Protein AF-A0A4Q0Q409-F1 (afdb_monomer_lite)

Radius of gyration: 13.83 Å; chains: 1; bounding box: 30×22×37 Å

Sequence (62 aa):
MITEPAIFEEYRIKVGPMIDKYGGRYLTKGNAHQFPEGGHWEPQRVVVIEFPDQHSLAAWHN

Secondary structure (DSSP, 8-state):
--S-HHHHHHHHHHHHHHHHHTT-EE---TT----TT--S---S----EE-SSHHHHHHHH-

pLDDT: mean 74.22, std 6.58, range [52.5, 84.81]

Structure (mmCIF, N/CA/C/O backbone):
data_AF-A0A4Q0Q409-F1
#
_entry.id   AF-A0A4Q0Q409-F1
#
loop_
_atom_site.group_PDB
_atom_site.id
_atom_site.type_symbol
_atom_site.label_atom_id
_atom_site.label_alt_id
_atom_site.label_comp_id
_atom_site.label_asym_id
_atom_site.label_entity_id
_atom_site.label_seq_id
_atom_site.pdbx_PDB_ins_code
_atom_site.Cartn_x
_atom_site.Cartn_y
_atom_site.Cartn_z
_atom_site.occupancy
_atom_site.B_iso_or_equiv
_atom_site.auth_seq_id
_atom_site.auth_comp_id
_atom_site.auth_asym_id
_atom_site.auth_atom_id
_atom_site.pdbx_PDB_model_num
ATOM 1 N N . MET A 1 1 ? 10.441 0.947 -12.405 1.00 52.50 1 MET A N 1
ATOM 2 C CA . MET A 1 1 ? 11.778 0.455 -12.022 1.00 52.50 1 MET A CA 1
ATOM 3 C C . MET A 1 1 ? 12.020 0.807 -10.566 1.00 52.50 1 MET A C 1
ATOM 5 O O . MET A 1 1 ? 11.874 1.968 -10.211 1.00 52.50 1 MET A O 1
ATOM 9 N N . ILE A 1 2 ? 12.288 -0.180 -9.711 1.00 58.84 2 ILE A N 1
ATOM 10 C CA . ILE A 1 2 ? 12.716 0.093 -8.335 1.00 58.84 2 ILE A CA 1
ATOM 11 C C . ILE A 1 2 ? 14.182 0.483 -8.437 1.00 58.84 2 ILE A C 1
ATOM 13 O O . ILE A 1 2 ? 15.003 -0.344 -8.821 1.00 58.84 2 ILE A O 1
ATOM 17 N N . THR A 1 3 ? 14.480 1.747 -8.172 1.00 68.38 3 THR A N 1
ATOM 18 C CA . THR A 1 3 ? 15.830 2.301 -8.300 1.00 68.38 3 THR A CA 1
ATOM 19 C C . THR A 1 3 ? 16.797 1.635 -7.323 1.00 68.38 3 THR A C 1
ATOM 21 O O . THR A 1 3 ? 17.938 1.371 -7.682 1.00 68.38 3 THR A O 1
ATOM 24 N N . GLU A 1 4 ? 16.317 1.286 -6.124 1.00 74.62 4 GLU A N 1
ATOM 25 C CA . GLU A 1 4 ? 17.114 0.690 -5.048 1.00 74.62 4 GLU A CA 1
ATOM 26 C C . GLU A 1 4 ? 16.357 -0.480 -4.388 1.00 74.62 4 GLU A C 1
ATOM 28 O O . GLU A 1 4 ? 15.526 -0.277 -3.496 1.00 74.62 4 GLU A O 1
ATOM 33 N N . PRO A 1 5 ? 16.600 -1.729 -4.825 1.00 71.50 5 PRO A N 1
ATOM 34 C CA . PRO A 1 5 ? 15.844 -2.894 -4.363 1.00 71.50 5 PRO A CA 1
ATOM 35 C C . PRO A 1 5 ? 16.012 -3.174 -2.863 1.00 71.50 5 PRO A C 1
ATOM 37 O O . PRO A 1 5 ? 15.059 -3.621 -2.229 1.00 71.50 5 PRO A O 1
ATOM 40 N N . ALA A 1 6 ? 17.175 -2.858 -2.284 1.00 72.69 6 ALA A N 1
ATOM 41 C CA . ALA A 1 6 ? 17.448 -3.047 -0.858 1.00 72.69 6 ALA A CA 1
ATOM 42 C C . ALA A 1 6 ? 16.607 -2.113 0.032 1.00 72.69 6 ALA A C 1
ATOM 44 O O . ALA A 1 6 ? 15.988 -2.561 0.993 1.00 72.69 6 ALA A O 1
ATOM 45 N N . ILE A 1 7 ? 16.504 -0.831 -0.335 1.00 74.19 7 ILE A N 1
ATOM 46 C CA . ILE A 1 7 ? 15.679 0.151 0.389 1.00 74.19 7 ILE A CA 1
ATOM 47 C C . ILE A 1 7 ? 14.198 -0.211 0.267 1.00 74.19 7 ILE A C 1
ATOM 49 O O . ILE A 1 7 ? 13.436 -0.125 1.231 1.00 74.19 7 ILE A O 1
ATOM 53 N N . PHE A 1 8 ? 13.788 -0.667 -0.915 1.00 69.75 8 PHE A N 1
ATOM 54 C CA . PHE A 1 8 ? 12.421 -1.110 -1.141 1.00 69.75 8 PHE A CA 1
ATOM 55 C C . PHE A 1 8 ? 12.057 -2.342 -0.295 1.00 69.75 8 PHE A C 1
ATOM 57 O O . PHE A 1 8 ? 10.937 -2.435 0.211 1.00 69.75 8 PHE A O 1
ATOM 64 N N . GLU A 1 9 ? 12.970 -3.302 -0.149 1.00 74.56 9 GLU A N 1
ATOM 65 C CA . GLU A 1 9 ? 12.738 -4.482 0.684 1.00 74.56 9 GLU A CA 1
ATOM 66 C C . GLU A 1 9 ? 12.600 -4.106 2.161 1.00 74.56 9 GLU A C 1
ATOM 68 O O . GLU A 1 9 ? 11.656 -4.550 2.818 1.00 74.56 9 GLU A O 1
ATOM 73 N N . GLU A 1 10 ? 13.450 -3.208 2.654 1.00 76.88 10 GLU A N 1
ATOM 74 C CA . GLU A 1 10 ? 13.365 -2.709 4.027 1.00 76.88 10 GLU A CA 1
ATOM 75 C C . GLU A 1 10 ? 12.053 -1.941 4.281 1.00 76.88 10 GLU A C 1
ATOM 77 O O . GLU A 1 10 ? 11.376 -2.157 5.291 1.00 76.88 10 GLU A O 1
ATOM 82 N N . TYR A 1 11 ? 11.633 -1.107 3.322 1.00 75.31 11 TYR A N 1
ATOM 83 C CA . TYR A 1 11 ? 10.328 -0.441 3.337 1.00 75.31 11 TYR A CA 1
ATOM 84 C C . TYR A 1 11 ? 9.180 -1.455 3.369 1.00 75.31 11 TYR A C 1
ATOM 86 O O . TYR A 1 11 ? 8.271 -1.339 4.190 1.00 75.31 11 TYR A O 1
ATOM 94 N N . ARG A 1 12 ? 9.239 -2.500 2.535 1.00 73.12 12 ARG A N 1
ATOM 95 C CA . ARG A 1 12 ? 8.217 -3.553 2.489 1.00 73.12 12 ARG A CA 1
ATOM 96 C C . ARG A 1 12 ? 8.105 -4.303 3.818 1.00 73.12 12 ARG A C 1
ATOM 98 O O . ARG A 1 12 ? 6.987 -4.598 4.244 1.00 73.12 12 ARG A O 1
ATOM 105 N N . ILE A 1 13 ? 9.234 -4.609 4.460 1.00 77.38 13 ILE A N 1
ATOM 106 C CA . ILE A 1 13 ? 9.273 -5.298 5.759 1.00 77.38 13 ILE A CA 1
ATOM 107 C C . ILE A 1 13 ? 8.647 -4.427 6.851 1.00 77.38 13 ILE A C 1
ATOM 109 O O . ILE A 1 13 ? 7.921 -4.949 7.691 1.00 77.38 13 ILE A O 1
ATOM 113 N N . LYS A 1 14 ? 8.877 -3.111 6.824 1.00 78.56 14 LYS A N 1
ATOM 114 C CA . LYS A 1 14 ? 8.294 -2.164 7.790 1.00 78.56 14 LYS A CA 1
ATOM 115 C C . LYS A 1 14 ? 6.803 -1.917 7.551 1.00 78.56 14 LYS A C 1
ATOM 117 O O . LYS A 1 14 ? 6.034 -1.794 8.500 1.00 78.56 14 LYS A O 1
ATOM 122 N N . VAL A 1 15 ? 6.387 -1.876 6.289 1.00 76.00 15 VAL A N 1
ATOM 123 C CA . VAL A 1 15 ? 5.011 -1.558 5.893 1.00 76.00 15 VAL A CA 1
ATOM 124 C C . VAL A 1 15 ? 4.052 -2.727 6.092 1.00 76.00 15 VAL A C 1
ATOM 126 O O . VAL A 1 15 ? 2.915 -2.495 6.487 1.00 76.00 15 VAL A O 1
ATOM 129 N N . GLY A 1 16 ? 4.494 -3.972 5.894 1.00 75.75 16 GLY A N 1
ATOM 130 C CA . GLY A 1 16 ? 3.677 -5.166 6.148 1.00 75.75 16 GLY A CA 1
ATOM 131 C C . GLY A 1 16 ? 2.970 -5.179 7.516 1.00 75.75 16 GLY A C 1
ATOM 132 O O . GLY A 1 16 ? 1.742 -5.225 7.543 1.00 75.75 16 GLY A O 1
ATOM 133 N N . PRO A 1 17 ? 3.701 -5.086 8.642 1.00 78.94 17 PRO A N 1
ATOM 134 C CA . PRO A 1 17 ? 3.104 -5.062 9.976 1.00 78.94 17 PRO A CA 1
ATOM 135 C C . PRO A 1 17 ? 2.331 -3.769 10.266 1.00 78.94 17 PRO A C 1
ATOM 137 O O . PRO A 1 17 ? 1.429 -3.776 11.095 1.00 78.94 17 PRO A O 1
ATOM 140 N N . MET A 1 18 ? 2.647 -2.658 9.592 1.00 76.62 18 MET A N 1
ATOM 141 C CA . MET A 1 18 ? 1.897 -1.408 9.736 1.00 76.62 18 MET A CA 1
ATOM 142 C C . MET A 1 18 ? 0.524 -1.497 9.064 1.00 76.62 18 MET A C 1
ATOM 144 O O . MET A 1 18 ? -0.468 -1.078 9.646 1.00 76.62 18 MET A O 1
ATOM 148 N N . ILE A 1 19 ? 0.455 -2.094 7.875 1.00 78.00 19 ILE A N 1
ATOM 149 C CA . ILE A 1 19 ? -0.797 -2.377 7.171 1.00 78.00 19 ILE A CA 1
ATOM 150 C C . ILE A 1 19 ? -1.651 -3.343 7.998 1.00 78.00 19 ILE A C 1
ATOM 152 O O . ILE A 1 19 ? -2.810 -3.036 8.255 1.00 78.00 19 ILE A O 1
ATOM 156 N N . ASP A 1 20 ? -1.065 -4.440 8.485 1.00 78.50 20 ASP A N 1
ATOM 157 C CA . ASP A 1 20 ? -1.760 -5.422 9.332 1.00 78.50 20 ASP A CA 1
ATOM 158 C C . ASP A 1 20 ? -2.319 -4.777 10.616 1.00 78.50 20 ASP A C 1
ATOM 160 O O . ASP A 1 20 ? -3.485 -4.965 10.961 1.00 78.50 20 ASP A O 1
ATOM 164 N N . LYS A 1 21 ? -1.537 -3.891 11.255 1.00 79.81 21 LYS A N 1
ATOM 165 C C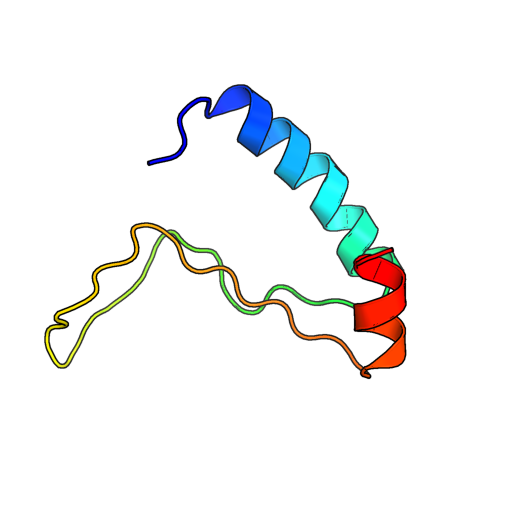A . LYS A 1 21 ? -1.954 -3.123 12.441 1.00 79.81 21 LYS A CA 1
ATOM 166 C C . LYS A 1 21 ? -3.191 -2.248 12.200 1.00 79.81 21 LYS A C 1
ATOM 168 O O . LYS A 1 21 ? -3.980 -2.068 13.125 1.00 79.81 21 LYS A O 1
ATOM 173 N N . TYR A 1 22 ? -3.364 -1.706 10.995 1.00 77.31 22 TYR A N 1
ATOM 174 C CA . TYR A 1 22 ? -4.536 -0.901 10.622 1.00 77.31 22 TYR A CA 1
ATOM 175 C C . TYR A 1 22 ? -5.643 -1.732 9.945 1.00 77.31 22 TYR A C 1
ATOM 177 O O . TYR A 1 22 ? -6.580 -1.179 9.369 1.00 77.31 22 TYR A O 1
ATOM 185 N N . GLY A 1 23 ? -5.557 -3.066 10.015 1.00 77.00 23 GLY A N 1
ATOM 186 C CA . GLY A 1 23 ? -6.533 -3.985 9.423 1.00 77.00 23 GLY A CA 1
ATOM 187 C C . GLY A 1 23 ? -6.445 -4.079 7.901 1.00 77.00 23 GLY A C 1
ATOM 188 O O . GLY A 1 23 ? -7.349 -4.612 7.261 1.00 77.00 23 GLY A O 1
ATOM 189 N N . GLY A 1 24 ? -5.380 -3.543 7.311 1.00 79.31 24 GLY A N 1
ATOM 190 C CA . GLY A 1 24 ? -5.148 -3.616 5.886 1.00 79.31 24 GLY A CA 1
ATOM 191 C C . GLY A 1 24 ? -4.722 -5.021 5.454 1.00 79.31 24 GLY A C 1
ATOM 192 O O . GLY A 1 24 ? -3.965 -5.708 6.139 1.00 79.31 24 GLY A O 1
ATOM 193 N N . ARG A 1 25 ? -5.182 -5.457 4.283 1.00 78.69 25 ARG A N 1
ATOM 194 C CA . ARG A 1 25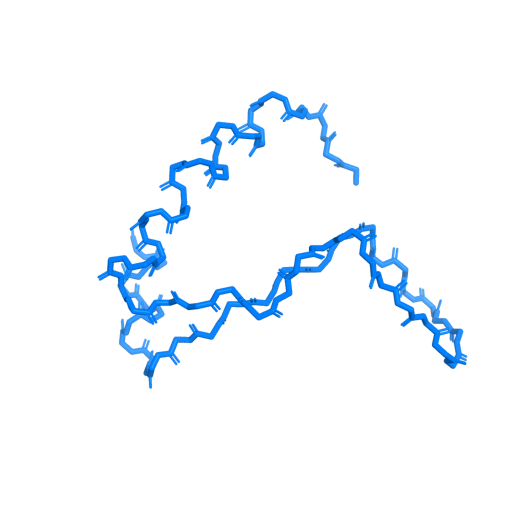 ? -4.882 -6.773 3.717 1.00 78.69 25 ARG A CA 1
ATOM 195 C C . ARG A 1 25 ? -4.337 -6.636 2.307 1.00 78.69 25 ARG A C 1
ATOM 197 O O . ARG A 1 25 ? -4.953 -6.021 1.442 1.00 78.69 25 ARG A O 1
ATOM 204 N N . TYR A 1 26 ? -3.190 -7.256 2.042 1.00 77.00 26 TYR A N 1
ATOM 205 C CA . TYR A 1 26 ? -2.657 -7.330 0.683 1.00 77.00 26 TYR A CA 1
ATOM 206 C C . TYR A 1 26 ? -3.518 -8.248 -0.183 1.00 77.00 26 TYR A C 1
ATOM 208 O O . TYR A 1 26 ? -3.573 -9.456 0.052 1.00 77.00 26 TYR A O 1
ATOM 216 N N . LEU A 1 27 ? -4.135 -7.682 -1.218 1.00 73.81 27 LEU A N 1
ATOM 217 C CA . LEU A 1 27 ? -4.903 -8.435 -2.208 1.00 73.81 27 LEU A CA 1
ATOM 218 C C . LEU A 1 27 ? -4.030 -8.919 -3.368 1.00 73.81 27 LEU A C 1
ATOM 220 O O . LEU A 1 27 ? -4.294 -9.974 -3.939 1.00 73.81 27 LEU A O 1
ATOM 224 N N . THR A 1 28 ? -2.963 -8.187 -3.707 1.00 70.00 28 THR A N 1
ATOM 225 C CA . THR A 1 28 ? -2.049 -8.570 -4.793 1.00 70.00 28 THR A CA 1
ATOM 226 C C . THR A 1 28 ? -0.590 -8.585 -4.339 1.00 70.00 28 THR A C 1
ATOM 228 O O . THR A 1 28 ? -0.121 -7.722 -3.594 1.00 70.00 28 THR A O 1
ATOM 231 N N . LYS A 1 29 ? 0.172 -9.572 -4.827 1.00 65.00 29 LYS A N 1
ATOM 232 C CA . LYS A 1 29 ? 1.642 -9.582 -4.778 1.00 65.00 29 LYS A CA 1
ATOM 233 C C . LYS A 1 29 ? 2.145 -9.307 -6.193 1.00 65.00 29 LYS A C 1
ATOM 235 O O . LYS A 1 29 ? 1.976 -10.135 -7.078 1.00 65.00 29 LYS A O 1
ATOM 240 N N . GLY A 1 30 ? 2.719 -8.121 -6.388 1.00 61.38 30 GLY A N 1
ATOM 241 C CA . GLY A 1 30 ? 2.908 -7.475 -7.694 1.00 61.38 30 GLY A CA 1
ATOM 242 C C . GLY A 1 30 ? 3.921 -8.078 -8.674 1.00 61.38 30 GLY A C 1
ATOM 243 O O . GLY A 1 30 ? 4.563 -7.324 -9.389 1.00 61.38 30 GLY A O 1
ATOM 244 N N . ASN A 1 31 ? 4.092 -9.399 -8.706 1.00 61.69 31 ASN A N 1
ATOM 245 C CA . ASN A 1 31 ? 5.062 -10.058 -9.585 1.00 61.69 31 ASN A CA 1
ATOM 246 C C . ASN A 1 31 ? 4.395 -10.915 -10.682 1.00 61.69 31 ASN A C 1
ATOM 248 O O . ASN A 1 31 ? 5.103 -11.521 -11.476 1.00 61.69 31 ASN A O 1
ATOM 252 N N . ALA A 1 32 ? 3.061 -10.998 -10.726 1.00 63.88 32 ALA A N 1
ATOM 253 C CA . ALA A 1 32 ? 2.328 -11.860 -11.659 1.00 63.88 32 ALA A CA 1
ATOM 254 C C . ALA A 1 32 ? 1.100 -11.141 -12.240 1.00 63.88 32 ALA A C 1
ATOM 256 O O . ALA A 1 32 ? -0.041 -11.522 -11.986 1.00 63.88 32 ALA A O 1
ATOM 257 N N . HIS A 1 33 ? 1.332 -10.062 -12.988 1.00 69.00 33 HIS A N 1
ATOM 258 C CA . HIS A 1 33 ? 0.271 -9.398 -13.746 1.00 69.00 33 HIS A CA 1
ATOM 259 C C . HIS A 1 33 ? 0.074 -10.131 -15.076 1.00 69.00 33 HIS A C 1
ATOM 261 O O . HIS A 1 33 ? 1.028 -10.303 -15.831 1.00 69.00 33 HIS A O 1
ATOM 267 N N . GLN A 1 34 ? -1.152 -10.574 -15.355 1.00 69.44 34 GLN A N 1
ATOM 268 C CA . GLN A 1 34 ? -1.557 -11.007 -16.691 1.00 69.44 34 GLN A CA 1
ATOM 269 C C . GLN A 1 34 ? -2.358 -9.884 -17.342 1.00 69.44 34 GLN A C 1
ATOM 271 O O . GLN A 1 34 ? -3.258 -9.326 -16.717 1.00 69.44 34 GLN A O 1
ATOM 276 N N . PHE A 1 35 ? -2.033 -9.572 -18.595 1.00 75.00 35 PHE A N 1
ATOM 277 C CA . PHE A 1 35 ? -2.694 -8.540 -19.393 1.00 75.00 35 PHE A CA 1
ATOM 278 C C . PHE A 1 35 ? -3.477 -9.206 -20.537 1.00 75.00 35 PHE A C 1
ATOM 280 O O . PHE A 1 35 ? -2.995 -9.221 -21.668 1.00 75.00 35 PHE A O 1
ATOM 287 N N . PRO A 1 36 ? -4.649 -9.810 -20.261 1.00 70.81 36 PRO A N 1
ATOM 288 C CA . PRO A 1 36 ? -5.386 -10.614 -21.240 1.00 70.81 36 PRO A CA 1
ATOM 289 C C . PRO A 1 36 ? -5.859 -9.818 -22.463 1.00 70.81 36 PRO A C 1
ATOM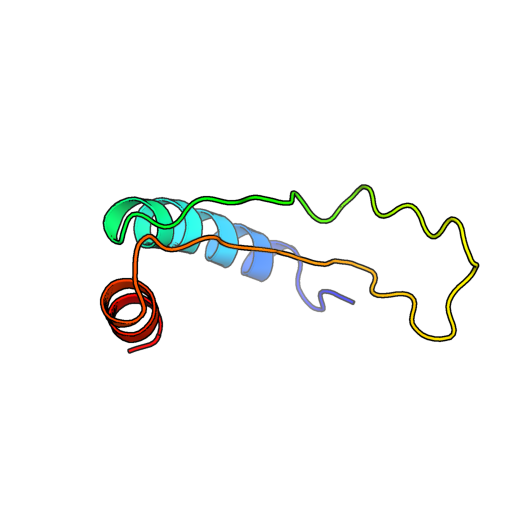 291 O O . PRO A 1 36 ? -5.959 -10.383 -23.545 1.00 70.81 36 PRO A O 1
ATOM 294 N N . GLU A 1 37 ? -6.115 -8.518 -22.311 1.00 74.12 37 GLU A N 1
ATOM 295 C CA . GLU A 1 37 ? -6.564 -7.649 -23.407 1.00 74.12 37 GLU A CA 1
ATOM 296 C C . GLU A 1 37 ? -5.412 -6.923 -24.130 1.00 74.12 37 GLU A C 1
ATOM 298 O O . GLU A 1 37 ? -5.642 -6.329 -25.177 1.00 74.12 37 GLU A O 1
ATOM 303 N N . GLY A 1 38 ? -4.171 -7.002 -23.622 1.00 66.81 38 GLY A N 1
ATOM 304 C CA . GLY A 1 38 ? -3.039 -6.204 -24.112 1.00 66.81 38 GLY A CA 1
ATOM 305 C C . GLY A 1 38 ? -3.213 -4.707 -23.807 1.00 66.81 38 GLY A C 1
ATOM 306 O O . GLY A 1 38 ? -4.177 -4.075 -24.225 1.00 66.81 38 GLY A O 1
ATOM 307 N N . GLY A 1 39 ? -2.298 -4.119 -23.030 1.00 63.91 39 GLY A N 1
ATOM 308 C CA . GLY A 1 39 ? -2.501 -2.793 -22.436 1.00 63.91 39 GLY A CA 1
ATOM 309 C C . GLY A 1 39 ? -1.524 -1.724 -22.920 1.00 63.91 39 GLY A C 1
ATOM 310 O O . GLY A 1 39 ? -0.329 -1.967 -23.007 1.00 63.91 39 GLY A O 1
ATOM 311 N N . HIS A 1 40 ? -2.024 -0.500 -23.126 1.00 68.50 40 HIS A N 1
ATOM 312 C CA . HIS A 1 40 ? -1.212 0.719 -23.300 1.00 68.50 40 HIS A CA 1
ATOM 313 C C . HIS A 1 40 ? -0.396 1.080 -22.040 1.00 68.50 40 HIS A C 1
ATOM 315 O O . HIS A 1 40 ? 0.517 1.901 -22.087 1.00 68.50 40 HI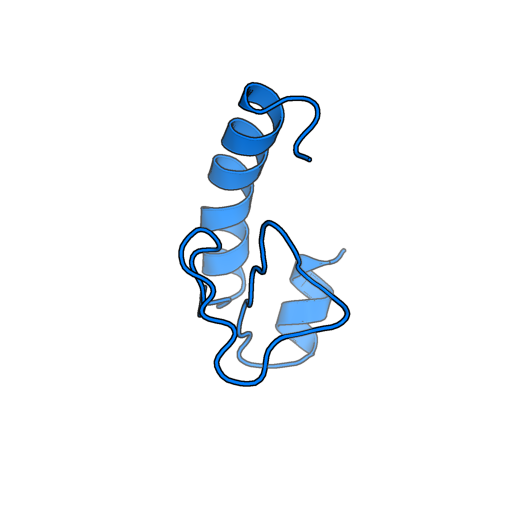S A O 1
ATOM 321 N N . TRP A 1 41 ? -0.739 0.477 -20.898 1.00 69.44 41 TRP A N 1
ATOM 322 C CA . TRP A 1 41 ? -0.071 0.661 -19.619 1.00 69.44 41 TRP A CA 1
ATOM 323 C C . TRP A 1 41 ? 0.341 -0.695 -19.046 1.00 69.44 41 TRP A C 1
ATOM 325 O O . TRP A 1 41 ? -0.503 -1.510 -18.675 1.00 69.44 41 TRP A O 1
ATOM 335 N N . GLU A 1 42 ? 1.654 -0.907 -18.959 1.00 70.62 42 GLU A N 1
ATOM 336 C CA . GLU A 1 42 ? 2.283 -2.134 -18.466 1.00 70.62 42 GLU A CA 1
ATOM 337 C C . GLU A 1 42 ? 3.036 -1.834 -17.161 1.00 70.62 42 GLU A C 1
ATOM 339 O O . GLU A 1 42 ? 4.265 -1.681 -17.145 1.00 70.62 42 GLU A O 1
ATOM 344 N N . PRO A 1 43 ? 2.320 -1.673 -16.031 1.00 74.19 43 PRO A N 1
ATOM 345 C CA . PRO A 1 43 ? 2.975 -1.460 -14.758 1.00 74.19 43 PRO A CA 1
ATOM 346 C C . PRO A 1 43 ? 3.797 -2.698 -14.397 1.00 74.19 43 PRO A C 1
ATOM 348 O O . PRO A 1 43 ? 3.283 -3.806 -14.277 1.00 74.19 43 PRO A O 1
ATOM 351 N N . GLN A 1 44 ? 5.088 -2.486 -14.140 1.00 72.19 44 GLN A N 1
ATOM 352 C CA . GLN A 1 44 ? 5.996 -3.545 -13.684 1.00 72.19 44 GLN A CA 1
ATOM 353 C C . GLN A 1 44 ? 5.588 -4.129 -12.323 1.00 72.19 44 GLN A C 1
ATOM 355 O O . GLN A 1 44 ? 6.059 -5.199 -11.947 1.00 72.19 44 GLN A O 1
ATOM 360 N N . ARG A 1 45 ? 4.760 -3.405 -11.558 1.00 73.38 45 ARG A N 1
ATOM 361 C CA . ARG A 1 45 ? 4.267 -3.820 -10.247 1.00 73.38 45 ARG A CA 1
ATOM 362 C C . ARG A 1 45 ? 2.981 -3.086 -9.889 1.00 73.38 45 ARG A C 1
ATOM 364 O O . ARG A 1 45 ? 2.969 -1.858 -9.876 1.00 73.38 45 ARG A O 1
ATOM 371 N N . VAL A 1 46 ? 1.951 -3.828 -9.498 1.00 75.00 46 VAL A N 1
ATOM 372 C CA . VAL A 1 46 ? 0.730 -3.281 -8.888 1.00 75.00 46 VAL A CA 1
ATOM 373 C C . VAL A 1 46 ? 0.516 -3.922 -7.527 1.00 75.00 46 VAL A C 1
ATOM 375 O O . VAL A 1 46 ? 0.543 -5.147 -7.373 1.00 75.00 46 VAL A O 1
ATOM 378 N N . VAL A 1 47 ? 0.306 -3.073 -6.530 1.00 77.81 47 VAL A N 1
ATOM 379 C CA . VAL A 1 47 ? 0.043 -3.462 -5.150 1.00 77.81 47 VAL A CA 1
ATOM 380 C C . VAL A 1 47 ? -1.341 -2.955 -4.789 1.00 77.81 47 VAL A C 1
ATOM 382 O O . VAL A 1 47 ? -1.588 -1.755 -4.844 1.00 77.81 47 VAL A O 1
ATOM 385 N N . VAL A 1 48 ? -2.232 -3.872 -4.431 1.00 80.06 48 VAL A N 1
ATOM 386 C CA . VAL A 1 48 ? -3.581 -3.556 -3.968 1.00 80.06 48 VAL A CA 1
ATOM 387 C C . VAL A 1 48 ? -3.674 -3.936 -2.499 1.00 80.06 48 VAL A C 1
ATOM 389 O O . VAL A 1 48 ? -3.344 -5.066 -2.122 1.00 80.06 48 VAL A O 1
ATOM 392 N N . ILE A 1 49 ? -4.105 -2.980 -1.683 1.00 81.62 49 ILE A N 1
ATOM 393 C CA . ILE A 1 49 ? -4.315 -3.146 -0.249 1.00 81.62 49 ILE A CA 1
ATOM 394 C C . ILE A 1 49 ? -5.783 -2.826 0.028 1.00 81.62 49 ILE A C 1
ATOM 396 O O . ILE A 1 49 ? -6.267 -1.754 -0.328 1.00 81.62 49 ILE A O 1
ATOM 400 N N . GLU A 1 50 ? -6.485 -3.780 0.621 1.00 82.25 50 GLU A N 1
ATOM 401 C CA . GLU A 1 50 ? -7.849 -3.628 1.119 1.00 82.25 50 GLU A CA 1
ATOM 402 C C . GLU A 1 50 ? -7.795 -3.104 2.546 1.00 82.25 50 GLU A C 1
ATOM 404 O O . GLU A 1 50 ? -7.015 -3.614 3.340 1.00 82.25 50 GLU A O 1
ATOM 409 N N . PHE A 1 51 ? -8.628 -2.126 2.879 1.00 83.00 51 PHE A N 1
ATOM 410 C CA . PHE A 1 51 ? -8.839 -1.675 4.252 1.00 83.00 51 PHE A CA 1
ATOM 411 C C . PHE A 1 51 ? -10.319 -1.854 4.609 1.00 83.00 51 PHE A C 1
ATOM 413 O O . PHE A 1 51 ? -11.161 -1.774 3.710 1.00 83.00 51 PHE A O 1
ATOM 420 N N . PRO A 1 52 ? -10.656 -2.082 5.891 1.00 79.81 52 PRO A N 1
ATOM 421 C CA . PRO A 1 52 ? -12.039 -2.287 6.320 1.00 79.81 52 PRO A CA 1
ATOM 422 C C . PRO A 1 52 ? -12.908 -1.033 6.144 1.00 79.81 52 PRO A C 1
ATOM 424 O O . PRO A 1 52 ? -14.107 -1.144 5.897 1.00 79.81 52 PRO A O 1
ATOM 427 N N . ASP A 1 53 ? -12.307 0.155 6.234 1.00 84.81 53 ASP A N 1
ATOM 428 C CA . ASP A 1 53 ? -12.995 1.436 6.135 1.00 84.81 53 ASP A CA 1
ATOM 429 C C . ASP A 1 53 ? -12.033 2.575 5.745 1.00 84.81 53 ASP A C 1
ATOM 431 O O . ASP A 1 53 ? -10.804 2.440 5.760 1.00 84.81 53 ASP A O 1
ATOM 435 N N . GLN A 1 54 ? -12.606 3.725 5.374 1.00 83.94 54 GLN A N 1
ATOM 436 C CA . GLN A 1 54 ? -11.839 4.911 4.979 1.00 83.94 54 GLN A CA 1
ATOM 437 C C . GLN A 1 54 ? -11.005 5.500 6.128 1.00 83.94 54 GLN A C 1
ATOM 439 O O . GLN A 1 54 ? -10.006 6.168 5.862 1.00 83.94 54 GLN A O 1
ATOM 444 N N . HIS A 1 55 ? -11.383 5.263 7.389 1.00 84.81 55 HIS A N 1
ATOM 445 C CA . HIS A 1 55 ? -10.657 5.788 8.543 1.00 84.81 55 HIS A CA 1
ATOM 446 C C . HIS A 1 55 ? -9.342 5.030 8.747 1.00 84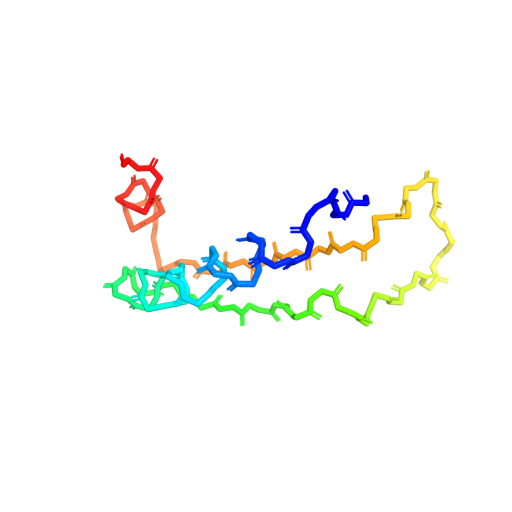.81 55 HIS A C 1
ATOM 448 O O . HIS A 1 55 ? -8.303 5.660 8.941 1.00 84.81 55 HIS A O 1
ATOM 454 N N . SER A 1 56 ? -9.355 3.703 8.600 1.00 81.25 56 SER A N 1
ATOM 455 C CA . SER A 1 56 ? -8.143 2.874 8.596 1.00 81.25 56 SER A CA 1
ATOM 456 C C . SER A 1 56 ? -7.175 3.244 7.473 1.00 81.25 56 SER A C 1
ATOM 458 O O . SER A 1 56 ? -5.967 3.309 7.702 1.00 81.25 56 SER A O 1
ATOM 460 N N . LEU A 1 57 ? -7.688 3.557 6.276 1.00 82.06 57 LEU A N 1
ATOM 461 C CA . LEU A 1 57 ? -6.858 4.068 5.179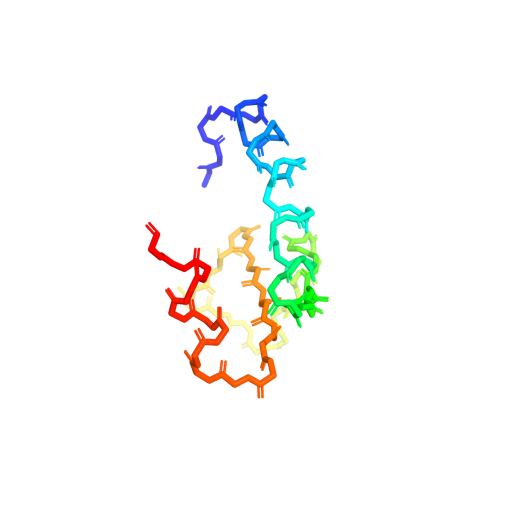 1.00 82.06 57 LEU A CA 1
ATOM 462 C C . LEU A 1 57 ? -6.206 5.412 5.546 1.00 82.06 57 LEU A C 1
ATOM 464 O O . LEU A 1 57 ? -5.006 5.590 5.339 1.00 82.06 57 LEU A O 1
ATOM 468 N N . ALA A 1 58 ? -6.978 6.351 6.100 1.00 81.62 58 ALA A N 1
ATOM 469 C CA . ALA A 1 58 ? -6.466 7.661 6.499 1.00 81.62 58 ALA A CA 1
ATOM 470 C C . ALA A 1 58 ? -5.429 7.564 7.634 1.00 81.62 58 ALA A C 1
ATOM 472 O O . ALA A 1 58 ? -4.428 8.275 7.610 1.00 81.62 58 ALA A O 1
ATOM 473 N N . ALA A 1 59 ? -5.635 6.661 8.597 1.00 81.69 59 ALA A N 1
ATOM 474 C CA . ALA A 1 59 ? -4.700 6.405 9.694 1.00 81.69 59 ALA A CA 1
ATOM 475 C C . ALA A 1 59 ? -3.391 5.747 9.228 1.00 81.69 59 ALA A C 1
ATOM 477 O O . ALA A 1 59 ? -2.348 5.973 9.833 1.00 81.69 59 ALA A O 1
ATOM 478 N N . TRP A 1 60 ? -3.437 4.953 8.155 1.00 77.00 60 TRP A N 1
ATOM 479 C CA . TRP A 1 60 ? -2.239 4.392 7.530 1.00 77.00 60 TRP A CA 1
ATOM 480 C C . TRP A 1 60 ? -1.455 5.423 6.697 1.00 77.00 60 TRP A C 1
ATOM 482 O O . TRP A 1 60 ? -0.241 5.295 6.563 1.00 77.00 60 TRP A O 1
ATOM 492 N N . HIS A 1 61 ? -2.134 6.427 6.132 1.00 73.62 61 HIS A N 1
ATOM 493 C CA . HIS A 1 61 ? -1.521 7.439 5.262 1.00 73.62 61 HIS A CA 1
ATOM 494 C C . HIS A 1 61 ? -0.929 8.652 6.012 1.00 73.62 61 HIS A C 1
ATOM 496 O O . HIS A 1 61 ? -0.125 9.381 5.431 1.00 73.62 61 HIS A O 1
ATOM 502 N N . ASN A 1 62 ? -1.335 8.897 7.262 1.00 67.19 62 ASN A N 1
ATOM 503 C CA . ASN A 1 62 ? -0.781 9.957 8.121 1.00 67.19 62 ASN A CA 1
ATOM 504 C C . ASN A 1 62 ? 0.536 9.541 8.784 1.00 67.19 62 ASN A C 1
ATOM 506 O O . ASN A 1 62 ? 1.419 10.419 8.898 1.00 67.19 62 ASN A O 1
#

Organism: NCBI:txid1325107

Foldseek 3Di:
DPPDVVVVVVVVVVLVVLCVVLVKDWPDDFCDDDDPPDDPDDDSGDTDIDGPDPVSVVVSVD

InterPro domains:
  IPR010753 Domain of unknown function DUF1330 [PF07045] (2-62)
  IPR011008 Dimeric alpha-beta barrel [SSF54909] (2-62)